Protein AF-A0AA42CKA4-F1 (afdb_monomer)

pLDDT: mean 95.96, std 2.48, range [86.81, 98.56]

Foldseek 3Di:
DEEDFLPPVCVLQQDQPDVVGGDDYDYDVVNLLVLLVVCCVPPVDPVSVVLNVLSVQLVVLVVVCPPPDPVVNVVCCVPPVVVSVVVSLVVLVVVLVVDDCPDSSVVSSSSD

Mean predicted aligned error: 3.11 Å

Solvent-accessible surface area (backbone atoms only — not comparable to full-atom values): 6320 Å² total; per-residue (Å²): 115,45,82,40,60,58,59,69,80,55,56,64,50,44,32,76,84,34,90,92,46,51,40,51,74,42,72,40,66,69,55,38,48,48,40,29,48,53,39,25,75,74,66,68,36,68,66,30,49,50,52,50,50,55,53,46,55,49,49,51,52,55,60,71,50,60,90,56,54,74,67,57,44,52,53,47,38,63,72,54,45,44,57,51,53,50,54,50,49,56,51,50,54,60,53,50,77,76,45,62,78,85,38,68,62,41,49,33,56,75,35,96

Structure (mmCIF, N/CA/C/O backbone):
data_AF-A0AA42CKA4-F1
#
_entry.id   AF-A0AA42CKA4-F1
#
loop_
_atom_site.group_PDB
_atom_site.id
_atom_site.type_symbol
_atom_site.label_atom_id
_atom_site.label_alt_id
_atom_site.label_comp_id
_atom_site.label_asym_id
_atom_site.label_entity_id
_atom_site.label_seq_id
_atom_site.pdbx_PDB_ins_code
_atom_site.Cartn_x
_atom_site.Cartn_y
_atom_site.Cartn_z
_atom_site.occupancy
_atom_site.B_iso_or_equiv
_atom_site.auth_seq_id
_atom_site.auth_comp_id
_atom_site.auth_asym_id
_atom_site.auth_atom_id
_atom_site.pdbx_PDB_model_num
ATOM 1 N N . MET A 1 1 ? -3.899 -5.381 17.677 1.00 86.88 1 MET A N 1
ATOM 2 C CA . MET A 1 1 ? -3.441 -4.996 16.326 1.00 86.88 1 MET A CA 1
ATOM 3 C C . MET A 1 1 ? -2.133 -4.236 16.462 1.00 86.88 1 MET A C 1
ATOM 5 O O . MET A 1 1 ? -2.022 -3.458 17.402 1.00 86.88 1 MET A O 1
ATOM 9 N N . LEU A 1 2 ? -1.163 -4.478 15.582 1.00 93.88 2 LEU A N 1
ATOM 10 C CA . LEU A 1 2 ? 0.135 -3.799 15.560 1.00 93.88 2 LEU A CA 1
ATOM 11 C C . LEU A 1 2 ? 0.390 -3.242 14.158 1.00 93.88 2 LEU A C 1
ATOM 13 O O . LEU A 1 2 ? 0.272 -3.980 13.182 1.00 93.88 2 LEU A O 1
ATOM 17 N N . GLN A 1 3 ? 0.738 -1.960 14.059 1.00 94.94 3 GLN A N 1
ATOM 18 C CA . GLN A 1 3 ? 1.163 -1.375 12.791 1.00 94.94 3 GLN A CA 1
ATOM 19 C C . GLN A 1 3 ? 2.632 -1.715 12.529 1.00 94.94 3 GLN A C 1
ATOM 21 O O . GLN A 1 3 ? 3.476 -1.503 13.398 1.00 94.94 3 GLN A O 1
ATOM 26 N N . VAL A 1 4 ? 2.924 -2.230 11.337 1.00 95.69 4 VAL A N 1
ATOM 27 C CA . VAL A 1 4 ? 4.257 -2.693 10.927 1.00 95.69 4 VAL A CA 1
ATOM 28 C C . VAL A 1 4 ? 4.603 -2.194 9.523 1.00 95.69 4 VAL A C 1
ATOM 30 O O . VAL A 1 4 ? 3.750 -1.666 8.803 1.00 95.69 4 VAL A O 1
ATOM 33 N N . ASP A 1 5 ? 5.868 -2.316 9.137 1.00 93.81 5 ASP A N 1
ATOM 34 C CA . ASP A 1 5 ? 6.278 -2.187 7.738 1.00 93.81 5 ASP A CA 1
ATOM 35 C C . ASP A 1 5 ? 6.204 -3.551 7.013 1.00 93.81 5 ASP A C 1
ATOM 37 O O . ASP A 1 5 ? 5.679 -4.517 7.566 1.00 93.81 5 ASP A O 1
ATOM 41 N N . GLY A 1 6 ? 6.699 -3.624 5.772 1.00 90.56 6 GLY A N 1
ATOM 42 C CA . GLY A 1 6 ? 6.707 -4.844 4.949 1.00 90.56 6 GLY A CA 1
ATOM 43 C C . GLY A 1 6 ? 7.790 -5.872 5.307 1.00 90.56 6 GLY A C 1
ATOM 44 O O . GLY A 1 6 ? 8.078 -6.770 4.515 1.00 90.56 6 GLY A O 1
ATOM 45 N N . TYR A 1 7 ? 8.464 -5.746 6.453 1.00 93.00 7 TYR A N 1
ATOM 46 C CA . TYR A 1 7 ? 9.483 -6.703 6.868 1.00 93.00 7 TYR A CA 1
ATOM 47 C C . TYR A 1 7 ? 8.855 -8.043 7.274 1.00 93.00 7 TYR A C 1
ATOM 49 O O . TYR A 1 7 ? 8.228 -8.162 8.325 1.00 93.00 7 TYR A O 1
ATOM 57 N N . SER A 1 8 ? 9.114 -9.082 6.474 1.00 90.31 8 SER A N 1
ATOM 58 C CA . SER A 1 8 ? 8.605 -10.453 6.692 1.00 90.31 8 SER A CA 1
ATOM 59 C C . SER A 1 8 ? 8.895 -11.051 8.078 1.00 90.31 8 SER A C 1
ATOM 61 O O . SER A 1 8 ? 8.208 -11.968 8.514 1.00 90.31 8 SER A O 1
ATOM 63 N N . GLY A 1 9 ? 9.869 -10.521 8.831 1.00 92.44 9 GLY A N 1
ATOM 64 C CA . GLY A 1 9 ? 10.110 -10.961 10.209 1.00 92.44 9 GLY A CA 1
ATOM 65 C C . GLY A 1 9 ? 8.925 -10.711 11.152 1.00 92.44 9 GLY A C 1
ATOM 66 O O . GLY A 1 9 ? 8.824 -11.367 12.187 1.00 92.44 9 GLY A O 1
ATOM 67 N N . TYR A 1 10 ? 8.010 -9.801 10.803 1.00 93.06 10 TYR A N 1
ATOM 68 C CA . TYR A 1 10 ? 6.785 -9.579 11.569 1.00 93.06 10 TYR A CA 1
ATOM 69 C C . TYR A 1 10 ? 5.738 -10.677 11.382 1.00 93.06 10 TYR A C 1
ATOM 71 O O . TYR A 1 10 ? 4.880 -10.812 12.251 1.00 93.06 10 TYR A O 1
ATOM 79 N N . ASP A 1 11 ? 5.818 -11.498 10.334 1.00 91.94 11 ASP A N 1
ATOM 80 C CA . ASP A 1 11 ? 4.821 -12.541 10.048 1.00 91.94 11 ASP A CA 1
ATOM 81 C C . ASP A 1 11 ? 4.750 -13.585 11.179 1.00 91.94 11 ASP A C 1
ATOM 83 O O . ASP A 1 11 ? 3.685 -14.119 11.495 1.00 91.94 11 ASP A O 1
ATOM 87 N N . GLU A 1 12 ? 5.865 -13.790 11.889 1.00 93.44 12 GLU A N 1
ATOM 88 C CA . GLU A 1 12 ? 5.944 -14.591 13.116 1.00 93.44 12 GLU A CA 1
ATOM 89 C C . GLU A 1 12 ? 4.974 -14.105 14.207 1.00 93.44 12 GLU A C 1
ATOM 91 O O . GLU A 1 12 ? 4.430 -14.895 14.981 1.00 93.44 12 GLU A O 1
ATOM 96 N N . LEU A 1 13 ? 4.700 -12.797 14.254 1.00 94.44 13 LEU A N 1
ATOM 97 C CA . LEU A 1 13 ? 3.794 -12.195 15.228 1.00 94.44 13 LEU A CA 1
ATOM 98 C C . LEU A 1 13 ? 2.321 -12.528 14.953 1.00 94.44 13 LEU A C 1
ATOM 100 O O . LEU A 1 13 ? 1.517 -12.461 15.887 1.00 94.44 13 LEU A O 1
ATOM 104 N N . ALA A 1 14 ? 1.983 -12.876 13.709 1.00 94.38 14 ALA A N 1
ATOM 105 C CA . ALA A 1 14 ? 0.633 -13.207 13.263 1.00 94.38 14 ALA A CA 1
ATOM 106 C C . ALA A 1 14 ? 0.315 -14.709 13.355 1.00 94.38 14 ALA A C 1
ATOM 108 O O . ALA A 1 14 ? -0.819 -15.114 13.088 1.00 94.38 14 ALA A O 1
ATOM 109 N N . ARG A 1 15 ? 1.285 -15.555 13.734 1.00 94.75 15 ARG A N 1
ATOM 110 C CA . ARG A 1 15 ? 1.078 -17.005 13.784 1.00 94.75 15 ARG A CA 1
ATOM 111 C C . ARG A 1 15 ? 0.040 -17.406 14.847 1.00 94.75 15 ARG A C 1
ATOM 113 O O . ARG A 1 15 ? 0.161 -16.982 15.999 1.00 94.75 15 ARG A O 1
ATOM 120 N N . PRO A 1 16 ? -0.919 -18.299 14.522 1.00 93.19 16 PRO A N 1
ATOM 121 C CA . PRO A 1 16 ? -1.925 -18.774 15.479 1.00 93.19 16 PRO A CA 1
ATOM 122 C C . PRO A 1 16 ? -1.347 -19.458 16.725 1.00 93.19 16 PRO A C 1
ATOM 124 O O . PRO A 1 16 ? -1.944 -19.394 17.794 1.00 93.19 16 PRO A O 1
ATOM 127 N N . ASN A 1 17 ? -0.185 -20.104 16.595 1.00 93.50 17 ASN A N 1
ATOM 128 C CA . ASN A 1 17 ? 0.484 -20.853 17.663 1.00 93.50 17 ASN A CA 1
ATOM 129 C C . ASN A 1 17 ? 1.482 -20.018 18.485 1.00 93.50 17 ASN A C 1
ATOM 131 O O . ASN A 1 17 ? 2.219 -20.574 19.300 1.00 93.50 17 ASN A O 1
ATOM 135 N N . ARG A 1 18 ? 1.533 -18.697 18.283 1.00 93.94 18 ARG A N 1
ATOM 136 C CA . ARG A 1 18 ? 2.389 -17.812 19.071 1.00 93.94 18 ARG A CA 1
ATOM 137 C C . ARG A 1 18 ? 1.961 -17.821 20.553 1.00 93.94 18 ARG A C 1
ATOM 139 O O . ARG A 1 18 ? 0.772 -17.661 20.837 1.00 93.94 18 ARG A O 1
ATOM 146 N N . PRO A 1 19 ? 2.901 -17.896 21.517 1.00 91.50 19 PRO A N 1
ATOM 147 C CA . PRO A 1 19 ? 2.596 -17.642 22.924 1.00 91.50 19 PRO A CA 1
ATOM 148 C C . PRO A 1 19 ? 1.963 -16.253 23.118 1.00 91.50 19 PRO A C 1
ATOM 150 O O . PRO A 1 19 ? 2.553 -15.238 22.742 1.00 91.50 19 PRO A O 1
ATOM 153 N N . GLY A 1 20 ? 0.754 -16.207 23.684 1.00 90.38 20 GLY A N 1
ATOM 154 C CA . GLY A 1 20 ? -0.041 -14.976 23.816 1.00 90.38 20 GLY A CA 1
ATOM 155 C C . GLY A 1 20 ? -1.005 -14.695 22.654 1.00 90.38 20 GLY A C 1
ATOM 156 O O . GLY A 1 20 ? -1.693 -13.678 22.679 1.00 90.38 20 GLY A O 1
ATOM 157 N N . GLY A 1 21 ? -1.097 -15.601 21.674 1.00 93.69 21 GLY A N 1
ATOM 158 C CA . GLY A 1 21 ? -2.036 -15.527 20.555 1.00 93.69 21 GLY A CA 1
ATOM 159 C C . GLY A 1 21 ? -1.532 -14.712 19.360 1.00 93.69 21 GLY A C 1
ATOM 160 O O . GLY A 1 21 ? -0.532 -13.994 19.430 1.00 93.69 21 GLY A O 1
ATOM 161 N N . ALA A 1 22 ? -2.241 -14.842 18.236 1.00 95.81 22 ALA A N 1
ATOM 162 C CA . ALA A 1 22 ? -1.929 -14.131 17.000 1.00 95.81 22 ALA A CA 1
ATOM 163 C C . ALA A 1 22 ? -2.206 -12.626 17.118 1.00 95.81 22 ALA A C 1
ATOM 165 O O . ALA A 1 22 ? -3.268 -12.204 17.581 1.00 95.81 22 ALA A O 1
ATOM 166 N N . ILE A 1 23 ? -1.278 -11.805 16.624 1.00 95.88 23 ILE A N 1
ATOM 167 C CA . ILE A 1 23 ? -1.468 -10.359 16.499 1.00 95.88 23 ILE A CA 1
ATOM 168 C C . ILE A 1 23 ? -1.930 -10.026 15.080 1.00 95.88 23 ILE A C 1
ATOM 170 O O . ILE A 1 23 ? -1.254 -10.343 14.108 1.00 95.88 23 ILE A O 1
ATOM 174 N N . THR A 1 24 ? -3.045 -9.302 14.955 1.00 95.56 24 THR A N 1
ATOM 175 C CA . THR A 1 24 ? -3.433 -8.681 13.680 1.00 95.56 24 THR A CA 1
ATOM 176 C C . THR A 1 24 ? -2.416 -7.613 13.284 1.00 95.56 24 THR A C 1
ATOM 178 O O . THR A 1 24 ? -2.255 -6.623 14.007 1.00 95.56 24 THR A O 1
ATOM 181 N N . LEU A 1 25 ? -1.762 -7.793 12.141 1.00 95.31 25 LEU A N 1
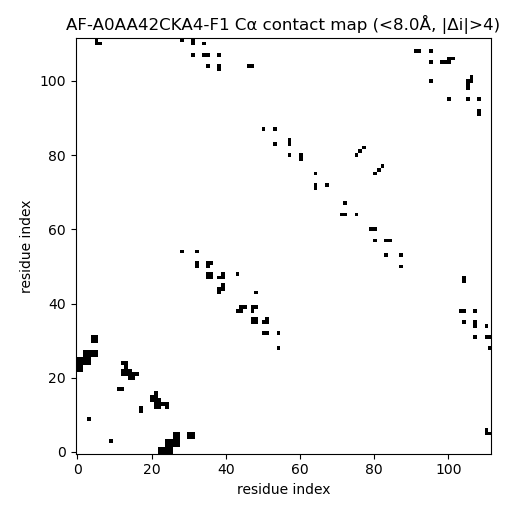ATOM 182 C CA . LEU A 1 25 ? -0.820 -6.828 11.581 1.00 95.31 25 LEU A CA 1
ATOM 183 C C . LEU A 1 25 ? -1.545 -5.834 10.670 1.00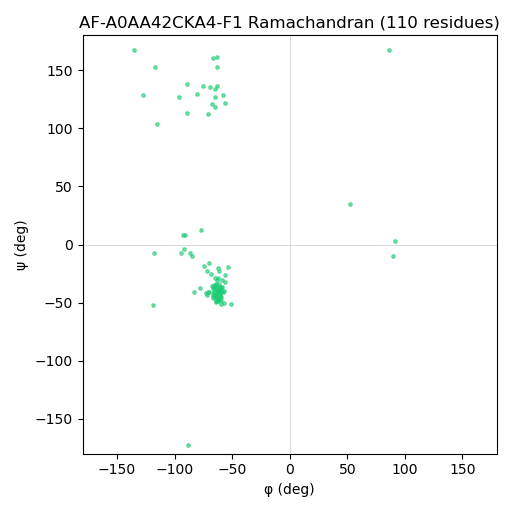 95.31 25 LEU A C 1
ATOM 185 O O . LEU A 1 25 ? -2.417 -6.212 9.890 1.00 95.31 25 LEU A O 1
ATOM 189 N N . ALA A 1 26 ? -1.178 -4.561 10.779 1.00 93.75 26 ALA A N 1
ATOM 190 C CA . ALA A 1 26 ? -1.604 -3.499 9.879 1.00 93.75 26 ALA A CA 1
ATOM 191 C C . ALA A 1 26 ? -0.371 -2.960 9.140 1.00 93.75 26 ALA A C 1
ATOM 193 O O . ALA A 1 26 ? 0.439 -2.233 9.718 1.00 93.75 26 ALA A O 1
ATOM 194 N N . TYR A 1 27 ? -0.208 -3.342 7.874 1.00 93.75 27 TYR A N 1
ATOM 195 C CA . TYR A 1 27 ? 0.951 -2.953 7.069 1.00 93.75 27 TYR A CA 1
ATOM 196 C C . TYR A 1 27 ? 0.854 -1.489 6.617 1.00 93.75 27 TYR A C 1
ATOM 198 O O . TYR A 1 27 ? -0.203 -0.997 6.215 1.00 93.75 27 TYR A O 1
ATOM 206 N N . CYS A 1 28 ? 1.966 -0.764 6.718 1.00 94.88 28 CYS A N 1
ATOM 207 C CA . CYS A 1 28 ? 2.005 0.678 6.509 1.00 94.88 28 CYS A CA 1
ATOM 208 C C . CYS A 1 28 ? 2.266 1.062 5.042 1.00 94.88 28 CYS A C 1
ATOM 210 O O . CYS A 1 28 ? 3.387 0.942 4.544 1.00 94.88 28 CYS A O 1
ATOM 212 N N . LEU A 1 29 ? 1.266 1.672 4.395 1.00 95.44 29 LEU A N 1
ATOM 213 C CA . LEU A 1 29 ? 1.341 2.118 2.995 1.00 95.44 29 LEU A CA 1
ATOM 214 C C . LEU A 1 29 ? 2.439 3.171 2.733 1.00 95.44 29 LEU A C 1
ATOM 216 O O . LEU A 1 29 ? 2.914 3.313 1.608 1.00 95.44 29 LEU A O 1
ATOM 220 N N . ALA A 1 30 ? 2.881 3.913 3.756 1.00 96.56 30 ALA A N 1
ATOM 221 C CA . ALA A 1 30 ? 3.992 4.859 3.612 1.00 96.56 30 ALA A CA 1
ATOM 222 C C . ALA A 1 30 ? 5.327 4.153 3.312 1.00 96.56 30 ALA A C 1
ATOM 224 O O . ALA A 1 30 ? 6.118 4.658 2.511 1.00 96.56 30 ALA A O 1
ATOM 225 N N . HIS A 1 31 ? 5.559 2.976 3.903 1.00 96.31 31 HIS A N 1
ATOM 226 C CA . HIS A 1 31 ? 6.753 2.177 3.629 1.00 96.31 31 HIS A CA 1
ATOM 227 C C . HIS A 1 31 ? 6.690 1.557 2.231 1.00 96.31 31 HIS A C 1
ATOM 229 O O . HIS A 1 31 ? 7.644 1.699 1.470 1.00 96.31 31 HIS A O 1
ATOM 235 N N . THR A 1 32 ? 5.537 1.015 1.837 1.00 95.44 32 THR A N 1
ATOM 236 C CA . THR A 1 32 ? 5.256 0.591 0.457 1.00 95.44 32 THR A CA 1
ATOM 237 C C . THR A 1 32 ? 5.569 1.697 -0.557 1.00 95.44 32 THR A C 1
ATOM 239 O O . THR A 1 32 ? 6.332 1.500 -1.503 1.00 95.44 32 THR A O 1
ATOM 242 N N . ARG A 1 33 ? 5.041 2.910 -0.338 1.00 97.81 33 ARG A N 1
ATOM 243 C CA . ARG A 1 33 ? 5.280 4.072 -1.209 1.00 97.81 33 ARG A CA 1
ATOM 244 C C . ARG A 1 33 ? 6.769 4.396 -1.342 1.00 97.81 33 ARG A C 1
ATOM 246 O O . ARG A 1 33 ? 7.212 4.760 -2.431 1.00 97.81 33 ARG A O 1
ATOM 253 N N . ARG A 1 34 ? 7.535 4.298 -0.249 1.00 97.75 34 ARG A N 1
ATOM 254 C CA . ARG A 1 34 ? 8.979 4.572 -0.250 1.00 97.75 34 ARG A CA 1
ATOM 255 C C . ARG A 1 34 ? 9.732 3.616 -1.173 1.00 97.75 34 ARG A C 1
ATOM 257 O O . ARG A 1 34 ? 10.600 4.075 -1.911 1.00 97.75 34 ARG A O 1
ATOM 264 N N . GLU A 1 35 ? 9.378 2.334 -1.189 1.00 97.12 35 GLU A N 1
ATOM 265 C CA . GLU A 1 35 ? 10.028 1.355 -2.067 1.00 97.12 35 GLU A CA 1
ATOM 266 C C . GLU A 1 35 ? 9.795 1.675 -3.548 1.00 97.12 35 GLU A C 1
ATOM 268 O O . GLU A 1 35 ? 10.755 1.759 -4.318 1.00 97.12 35 GLU A O 1
ATOM 273 N N . PHE A 1 36 ? 8.558 1.986 -3.949 1.00 98.00 36 PHE A N 1
ATOM 274 C CA . PHE A 1 36 ? 8.280 2.425 -5.323 1.00 98.00 36 PHE A CA 1
ATOM 275 C C . PHE A 1 36 ? 8.955 3.758 -5.664 1.00 98.00 36 PHE A C 1
ATOM 277 O O . PHE A 1 36 ? 9.482 3.923 -6.763 1.00 98.00 36 PHE A O 1
ATOM 284 N N . PHE A 1 37 ? 9.017 4.699 -4.720 1.00 98.00 37 PHE A N 1
ATOM 285 C CA . PHE A 1 37 ? 9.739 5.957 -4.912 1.00 98.00 37 PHE A CA 1
ATOM 286 C C . PHE A 1 37 ? 11.237 5.735 -5.153 1.00 98.00 37 PHE A C 1
ATOM 288 O O . PHE A 1 37 ? 11.818 6.351 -6.048 1.00 98.00 37 PHE A O 1
ATOM 295 N 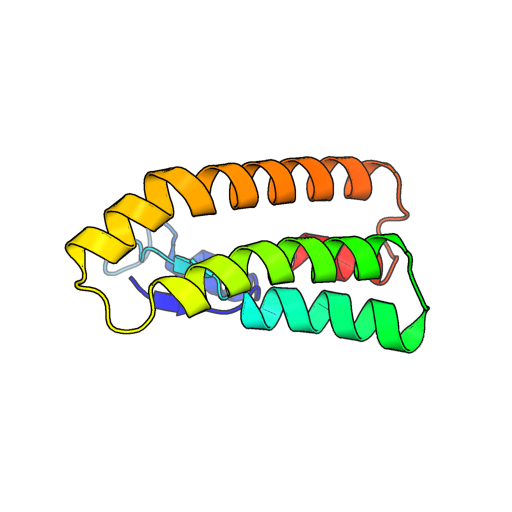N . ASN A 1 38 ? 11.867 4.826 -4.408 1.00 97.50 38 ASN A N 1
ATOM 296 C CA . ASN A 1 38 ? 13.269 4.459 -4.602 1.00 97.50 38 ASN A CA 1
ATOM 297 C C . ASN A 1 38 ? 13.514 3.848 -5.989 1.00 97.50 38 ASN A C 1
ATOM 299 O O . ASN A 1 38 ? 14.508 4.173 -6.639 1.00 97.50 38 ASN A O 1
ATOM 303 N N . VAL A 1 39 ? 12.607 2.991 -6.468 1.00 97.25 39 VAL A N 1
ATOM 304 C CA . VAL A 1 39 ? 12.684 2.439 -7.830 1.00 97.25 39 VAL A CA 1
ATOM 305 C C . VAL A 1 39 ? 12.535 3.555 -8.867 1.00 97.25 39 VAL A C 1
ATOM 307 O O . VAL A 1 39 ? 13.378 3.682 -9.755 1.00 97.25 39 VAL A O 1
ATOM 310 N N . GLN A 1 40 ? 11.525 4.416 -8.720 1.00 97.25 40 GLN A N 1
ATOM 311 C CA . GLN A 1 40 ? 11.245 5.487 -9.676 1.00 97.25 40 GLN A CA 1
ATOM 312 C C . GLN A 1 40 ? 12.372 6.523 -9.751 1.00 97.25 40 GLN A C 1
ATOM 314 O O . GLN A 1 40 ? 12.739 6.981 -10.832 1.00 97.25 40 GLN A O 1
ATOM 319 N N . THR A 1 41 ? 12.955 6.902 -8.616 1.00 96.56 41 THR A N 1
ATOM 320 C CA . THR A 1 41 ? 14.057 7.875 -8.586 1.00 96.56 41 THR A CA 1
ATOM 321 C C . THR A 1 41 ? 15.331 7.339 -9.227 1.00 96.56 41 THR A C 1
ATOM 323 O O . THR A 1 41 ? 16.020 8.104 -9.900 1.00 96.56 41 THR A O 1
ATOM 326 N N . ARG A 1 42 ? 15.618 6.042 -9.067 1.00 95.56 42 ARG A N 1
ATOM 327 C CA . ARG A 1 42 ? 16.832 5.403 -9.595 1.00 95.56 42 ARG A CA 1
ATOM 328 C C . ARG A 1 42 ? 16.717 4.989 -11.059 1.00 95.56 42 ARG A C 1
ATOM 330 O O . ARG A 1 42 ? 17.681 5.145 -11.796 1.00 95.56 42 ARG A O 1
ATOM 337 N N . ALA A 1 43 ? 15.571 4.442 -11.461 1.00 92.75 43 ALA A N 1
ATOM 338 C CA . ALA A 1 43 ? 15.407 3.774 -12.753 1.00 92.75 43 ALA A CA 1
ATOM 339 C C . ALA A 1 43 ? 14.380 4.437 -13.685 1.00 92.75 43 ALA A C 1
ATOM 341 O O . ALA A 1 43 ? 14.278 4.024 -14.835 1.00 92.75 43 ALA A O 1
ATOM 342 N N . LYS A 1 44 ? 13.625 5.447 -13.218 1.00 95.00 44 LYS A N 1
ATOM 343 C CA . LYS A 1 44 ? 12.516 6.071 -13.973 1.00 95.00 44 LYS A CA 1
ATOM 344 C C . LYS A 1 44 ? 11.498 5.041 -14.489 1.00 95.00 44 LYS A C 1
ATOM 346 O O . LYS A 1 44 ? 10.946 5.181 -15.577 1.00 95.00 44 LYS A O 1
ATOM 351 N N . ASP A 1 45 ? 11.280 4.000 -13.692 1.00 95.81 45 ASP A N 1
ATOM 352 C CA . ASP A 1 45 ? 10.416 2.872 -14.010 1.00 95.81 45 ASP A CA 1
ATOM 353 C C . ASP A 1 45 ? 8.934 3.287 -14.078 1.00 95.81 45 ASP A C 1
ATOM 355 O O . ASP A 1 45 ? 8.338 3.759 -13.107 1.00 95.81 45 ASP A O 1
ATOM 359 N N . VAL A 1 46 ? 8.314 3.076 -15.239 1.00 96.19 46 VAL A N 1
ATOM 360 C CA . VAL A 1 46 ? 6.918 3.466 -15.494 1.00 96.19 46 VAL A CA 1
ATOM 361 C C . VAL A 1 46 ? 5.913 2.735 -14.599 1.00 96.19 46 VAL A C 1
ATOM 363 O O . VAL A 1 4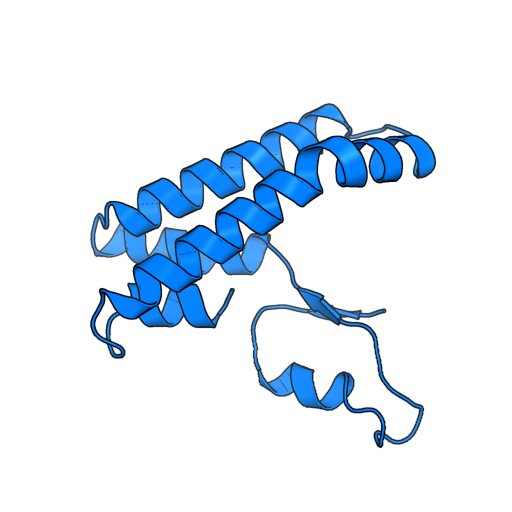6 ? 4.888 3.310 -14.237 1.00 96.19 46 VAL A O 1
ATOM 366 N N . VAL A 1 47 ? 6.210 1.500 -14.183 1.00 96.00 47 VAL A N 1
ATOM 367 C CA . VAL A 1 47 ? 5.365 0.735 -13.258 1.00 96.00 47 VAL A CA 1
ATOM 368 C C . VAL A 1 47 ? 5.495 1.316 -11.855 1.00 96.00 47 VAL A C 1
ATOM 370 O O . VAL A 1 47 ? 4.492 1.511 -11.174 1.00 96.00 47 VAL A O 1
ATOM 373 N N . ALA A 1 48 ? 6.704 1.680 -11.427 1.00 97.56 48 ALA A N 1
ATOM 374 C CA . ALA A 1 48 ? 6.885 2.369 -10.152 1.00 97.56 48 ALA A CA 1
ATOM 375 C C . ALA A 1 48 ? 6.163 3.730 -10.123 1.00 97.56 48 ALA A C 1
ATOM 377 O O . ALA A 1 48 ? 5.544 4.077 -9.115 1.00 97.56 48 ALA A O 1
ATOM 378 N N . ALA A 1 49 ? 6.185 4.484 -11.227 1.00 98.06 49 ALA A N 1
ATOM 379 C CA . ALA A 1 49 ? 5.432 5.732 -11.357 1.00 98.06 49 ALA A CA 1
ATOM 380 C C . ALA A 1 49 ? 3.912 5.514 -11.229 1.00 98.06 49 ALA A C 1
ATOM 382 O O . ALA A 1 49 ? 3.244 6.243 -10.494 1.00 98.06 49 ALA A O 1
ATOM 383 N N . GLU A 1 50 ? 3.375 4.485 -11.887 1.00 98.19 50 GLU A N 1
ATOM 384 C CA . GLU A 1 50 ? 1.955 4.129 -11.802 1.00 98.19 50 GLU A CA 1
ATOM 385 C C . GLU A 1 50 ? 1.557 3.662 -10.392 1.00 98.19 50 GLU A C 1
ATOM 387 O O . GLU A 1 50 ? 0.504 4.053 -9.885 1.00 98.19 50 GLU A O 1
ATOM 392 N N . ALA A 1 51 ? 2.417 2.901 -9.706 1.00 98.06 51 ALA A N 1
ATOM 393 C CA . ALA A 1 51 ? 2.190 2.512 -8.315 1.00 98.06 51 ALA A CA 1
ATOM 394 C C . ALA A 1 51 ? 2.090 3.740 -7.394 1.00 98.06 51 ALA A C 1
ATOM 396 O O . ALA A 1 51 ? 1.170 3.842 -6.581 1.00 98.06 51 ALA A O 1
ATOM 397 N N . LEU A 1 52 ? 2.989 4.718 -7.558 1.00 98.50 52 LEU A N 1
ATOM 398 C CA . LEU A 1 52 ? 2.941 5.981 -6.815 1.00 98.50 52 LEU A CA 1
ATOM 399 C C . LEU A 1 52 ? 1.665 6.779 -7.108 1.00 98.50 52 LEU A C 1
ATOM 401 O O . LEU A 1 52 ? 1.110 7.380 -6.187 1.00 98.50 52 LEU A O 1
ATOM 405 N N . ARG A 1 53 ? 1.191 6.773 -8.360 1.00 98.56 53 ARG A N 1
ATOM 406 C CA . ARG A 1 53 ? -0.060 7.430 -8.760 1.00 98.56 53 ARG A CA 1
ATOM 407 C C . ARG A 1 53 ? -1.266 6.810 -8.047 1.00 98.56 53 ARG A C 1
ATOM 409 O O . ARG A 1 53 ? -2.034 7.545 -7.436 1.00 98.56 53 ARG A O 1
ATOM 416 N N . ARG A 1 54 ? -1.381 5.477 -8.045 1.00 98.44 54 ARG A N 1
ATOM 417 C CA . ARG A 1 54 ? -2.455 4.730 -7.353 1.00 98.44 54 ARG A CA 1
ATOM 418 C C . ARG A 1 54 ? -2.436 4.939 -5.839 1.00 98.44 54 ARG A C 1
ATOM 420 O O . ARG A 1 54 ? -3.474 5.177 -5.231 1.00 98.44 54 ARG A O 1
ATOM 427 N N . ILE A 1 55 ? -1.251 4.938 -5.222 1.00 98.31 55 ILE A N 1
ATOM 428 C CA . ILE A 1 55 ? -1.103 5.297 -3.800 1.00 98.31 55 ILE A CA 1
ATOM 429 C C . ILE A 1 55 ? -1.548 6.748 -3.554 1.00 98.31 55 ILE A C 1
ATOM 431 O O . ILE A 1 55 ? -2.159 7.046 -2.528 1.00 98.31 55 ILE A O 1
ATOM 435 N N . GLY A 1 56 ? -1.279 7.650 -4.500 1.00 98.38 56 GLY A N 1
ATOM 436 C CA . GLY A 1 56 ? -1.758 9.030 -4.465 1.00 98.38 56 GLY A CA 1
ATOM 437 C C . GLY A 1 56 ? -3.285 9.146 -4.433 1.00 98.38 56 GLY A C 1
ATOM 438 O O . GLY A 1 56 ? -3.801 9.965 -3.678 1.00 98.38 56 GLY A O 1
ATOM 439 N N . GLU A 1 57 ? -4.009 8.305 -5.178 1.00 98.38 57 GLU A N 1
ATOM 440 C CA . GLU A 1 57 ? -5.483 8.255 -5.149 1.00 98.38 57 GLU A CA 1
ATOM 441 C C . GLU A 1 57 ? -6.002 7.874 -3.756 1.00 98.38 57 GLU A C 1
ATOM 443 O O . GLU A 1 57 ? -6.914 8.512 -3.231 1.00 98.38 57 GLU A O 1
ATOM 448 N N . ILE A 1 58 ? -5.361 6.897 -3.108 1.00 98.06 58 ILE A N 1
ATOM 449 C CA . ILE A 1 58 ? -5.684 6.504 -1.730 1.00 98.06 58 ILE A CA 1
ATOM 450 C C . ILE A 1 58 ? -5.415 7.663 -0.761 1.00 98.06 58 ILE A C 1
ATOM 452 O O . ILE A 1 58 ? -6.263 8.003 0.061 1.00 98.06 58 ILE A O 1
ATOM 456 N N . TYR A 1 59 ? -4.265 8.332 -0.876 1.00 98.12 59 TYR A N 1
ATOM 457 C CA . TYR A 1 59 ? -3.943 9.487 -0.030 1.00 98.12 59 TYR A CA 1
ATOM 458 C C . TYR A 1 59 ? -4.875 10.682 -0.251 1.00 98.12 59 TYR A C 1
ATOM 460 O O . TYR A 1 59 ? -5.101 11.443 0.690 1.00 98.12 59 TYR A O 1
ATOM 468 N N . ALA A 1 60 ? -5.441 10.848 -1.448 1.00 98.50 60 ALA A N 1
ATOM 469 C CA . ALA A 1 60 ? -6.455 11.866 -1.699 1.00 98.50 60 ALA A CA 1
ATOM 470 C C . ALA A 1 60 ? -7.738 11.596 -0.892 1.00 98.50 60 ALA A C 1
ATOM 472 O O . ALA A 1 60 ? -8.322 12.534 -0.343 1.00 98.50 60 ALA A O 1
ATOM 473 N N . ILE A 1 61 ? -8.138 10.326 -0.744 1.00 98.38 61 ILE A N 1
ATOM 474 C CA . ILE A 1 61 ? -9.247 9.932 0.139 1.00 98.38 61 ILE A CA 1
ATOM 475 C C . ILE A 1 61 ? -8.893 10.240 1.598 1.00 98.38 61 ILE A C 1
ATOM 477 O O . ILE A 1 61 ? -9.662 10.928 2.268 1.00 98.38 61 ILE A O 1
ATOM 481 N N . GLU A 1 62 ? -7.711 9.823 2.069 1.00 97.75 62 GLU A N 1
ATOM 482 C CA . GLU A 1 62 ? -7.263 10.085 3.449 1.00 97.75 62 GLU A CA 1
ATOM 483 C C . GLU A 1 62 ? -7.198 11.583 3.778 1.00 97.75 62 GLU A C 1
ATOM 485 O O . GLU A 1 62 ? -7.508 12.000 4.895 1.00 97.75 62 GLU A O 1
ATOM 490 N N . ALA A 1 63 ? -6.797 12.414 2.813 1.00 98.25 63 ALA A N 1
ATOM 491 C CA . ALA A 1 63 ? -6.788 13.862 2.970 1.00 98.25 63 ALA A CA 1
ATOM 492 C C . ALA A 1 63 ? -8.209 14.430 3.093 1.00 98.25 63 ALA A C 1
ATOM 494 O O . ALA A 1 63 ? -8.440 15.291 3.942 1.00 98.25 63 ALA A O 1
ATOM 495 N N . ARG A 1 64 ? -9.158 13.930 2.291 1.00 98.12 64 ARG A N 1
ATOM 496 C CA . ARG A 1 64 ? -10.559 14.377 2.294 1.00 98.12 64 ARG A CA 1
ATOM 497 C C . ARG A 1 64 ? -11.294 14.036 3.591 1.00 98.12 64 ARG A C 1
ATOM 499 O O . ARG A 1 64 ? -12.091 14.845 4.046 1.00 98.12 64 ARG A O 1
ATOM 506 N N . ILE A 1 65 ? -11.030 12.874 4.190 1.00 98.00 65 ILE A N 1
ATOM 507 C CA . ILE A 1 65 ? -11.697 12.421 5.430 1.00 98.00 65 ILE A CA 1
ATOM 508 C C . ILE A 1 65 ? -10.939 12.795 6.712 1.00 98.00 65 ILE A C 1
ATOM 510 O O . ILE A 1 65 ? -11.259 12.331 7.812 1.00 98.00 65 ILE A O 1
ATOM 514 N N . ARG A 1 66 ? -9.883 13.606 6.597 1.00 97.44 66 ARG A N 1
ATOM 515 C CA . ARG A 1 66 ? -9.112 14.066 7.751 1.00 97.44 66 ARG A CA 1
ATOM 516 C C . ARG A 1 66 ? -9.988 14.947 8.641 1.00 97.44 66 ARG A C 1
ATOM 518 O O . ARG A 1 66 ? -10.540 15.940 8.190 1.00 97.44 66 ARG A O 1
ATOM 525 N N . GLY A 1 67 ? -10.060 14.605 9.926 1.00 97.62 67 GLY A N 1
ATOM 526 C CA . GLY A 1 67 ? -10.893 15.315 10.904 1.00 97.62 67 GLY A CA 1
ATOM 527 C C . GLY A 1 67 ? -12.322 14.776 11.024 1.00 97.62 67 GLY A C 1
ATOM 528 O O . GLY A 1 67 ? -13.001 15.122 11.985 1.00 97.62 67 GLY A O 1
ATOM 529 N N . SER A 1 68 ? -12.753 13.880 10.129 1.00 97.81 68 SER A N 1
ATOM 530 C CA . SER A 1 68 ? -14.024 13.160 10.255 1.00 97.81 68 SER A CA 1
ATOM 531 C C . SER A 1 68 ? -14.018 12.200 11.445 1.00 97.81 68 SER A C 1
ATOM 533 O O . SER A 1 68 ? -12.963 11.773 11.934 1.00 97.81 68 SER A O 1
ATOM 535 N N . THR A 1 69 ? -15.206 11.805 11.892 1.00 98.38 69 THR A N 1
ATOM 536 C CA . THR A 1 69 ? -15.392 10.823 12.965 1.00 98.38 69 THR A CA 1
ATOM 537 C C . THR A 1 69 ? -14.840 9.447 12.581 1.00 98.38 69 THR A C 1
ATOM 539 O O . THR A 1 69 ? -14.641 9.124 11.410 1.00 98.38 69 THR A O 1
ATOM 542 N N . ALA A 1 70 ? -14.596 8.587 13.574 1.00 97.56 70 ALA A N 1
ATOM 543 C CA . ALA A 1 70 ? -14.137 7.222 13.306 1.00 97.56 70 ALA A CA 1
ATOM 544 C C . ALA A 1 70 ? -15.130 6.424 12.440 1.00 97.56 70 ALA A C 1
ATOM 546 O O . ALA A 1 70 ? -14.706 5.660 11.576 1.00 97.56 70 ALA A O 1
ATOM 547 N N . GLN A 1 71 ? -16.433 6.632 12.643 1.00 98.12 71 GLN A N 1
ATOM 548 C CA . GLN A 1 71 ? -17.497 5.957 11.898 1.00 98.12 71 GLN A CA 1
ATOM 549 C C . GLN A 1 71 ? -17.509 6.382 10.425 1.00 98.12 71 GLN A C 1
ATOM 551 O O . GLN A 1 71 ? -17.538 5.525 9.545 1.00 98.12 71 GLN A O 1
ATOM 556 N N . GLU A 1 72 ? -17.402 7.685 10.152 1.00 98.00 72 GLU A N 1
ATOM 557 C CA . GLU A 1 72 ? -17.319 8.212 8.784 1.00 98.00 72 GLU A CA 1
ATOM 558 C C . GLU A 1 72 ? -16.070 7.712 8.059 1.00 98.00 72 GLU A C 1
ATOM 560 O O . GLU A 1 72 ? -16.161 7.279 6.911 1.00 98.00 72 GLU A O 1
ATOM 565 N N . ARG A 1 73 ? -14.911 7.699 8.735 1.00 98.19 73 ARG A N 1
ATOM 566 C CA . ARG A 1 73 ? -13.676 7.168 8.140 1.00 98.19 73 ARG A CA 1
ATOM 567 C C . ARG A 1 73 ? -13.831 5.704 7.745 1.00 98.19 73 ARG A C 1
ATOM 569 O O . ARG A 1 73 ? -13.483 5.348 6.628 1.00 98.19 73 ARG A O 1
ATOM 576 N N . VAL A 1 74 ? -14.406 4.873 8.618 1.00 97.94 74 VAL A N 1
ATOM 577 C CA . VAL A 1 74 ? -14.660 3.457 8.307 1.00 97.94 74 VAL A CA 1
ATOM 578 C C . VAL A 1 74 ? -15.616 3.312 7.125 1.00 97.94 74 VAL A C 1
ATOM 580 O O . VAL A 1 74 ? -15.344 2.512 6.232 1.00 97.94 74 VAL A O 1
ATOM 583 N N . ALA A 1 75 ? -16.705 4.084 7.086 1.00 98.38 75 ALA A N 1
ATOM 584 C CA . ALA A 1 75 ? -17.664 4.032 5.986 1.00 98.38 75 ALA A CA 1
ATOM 585 C C . ALA A 1 75 ? -17.003 4.376 4.641 1.00 98.38 75 ALA A C 1
ATOM 587 O O . ALA A 1 75 ? -17.129 3.613 3.681 1.00 98.38 75 ALA A O 1
ATOM 588 N N . VAL A 1 76 ? -16.225 5.463 4.591 1.00 98.50 76 VAL A N 1
ATOM 589 C CA . VAL A 1 76 ? -15.485 5.868 3.386 1.00 98.50 76 VAL A CA 1
ATOM 590 C C . VAL A 1 76 ? -14.408 4.848 3.021 1.00 98.50 76 VAL A C 1
ATOM 592 O O . VAL A 1 76 ? -14.283 4.477 1.857 1.00 98.50 76 VAL A O 1
ATOM 595 N N . HIS A 1 77 ? -13.661 4.320 3.993 1.00 98.06 77 HIS A N 1
ATOM 596 C CA . HIS A 1 77 ? -12.656 3.289 3.731 1.00 98.06 77 HIS A CA 1
ATOM 597 C C . HIS A 1 77 ? -13.263 2.029 3.115 1.00 98.06 77 HIS A C 1
ATOM 599 O O . HIS A 1 77 ? -12.672 1.464 2.197 1.00 98.06 77 HIS A O 1
ATOM 605 N N . GLN A 1 78 ? -14.435 1.590 3.582 1.00 98.31 78 GLN A N 1
ATOM 606 C CA . GLN A 1 78 ? -15.113 0.421 3.014 1.00 98.31 78 GLN A CA 1
ATOM 607 C C . GLN A 1 78 ? -15.673 0.690 1.615 1.00 98.31 78 GLN A C 1
ATOM 609 O O . GLN A 1 78 ? -15.572 -0.186 0.757 1.00 98.31 78 GLN A O 1
ATOM 614 N N . ALA A 1 79 ? -16.251 1.871 1.386 1.00 98.38 79 ALA A N 1
ATOM 615 C CA . ALA A 1 79 ? -16.886 2.213 0.116 1.00 98.38 79 ALA A CA 1
ATOM 616 C C . ALA A 1 79 ? -15.876 2.586 -0.983 1.00 98.38 79 ALA A C 1
ATOM 618 O O . ALA A 1 79 ? -16.077 2.235 -2.142 1.00 98.38 79 ALA A O 1
ATOM 619 N N . GLU A 1 80 ? -14.791 3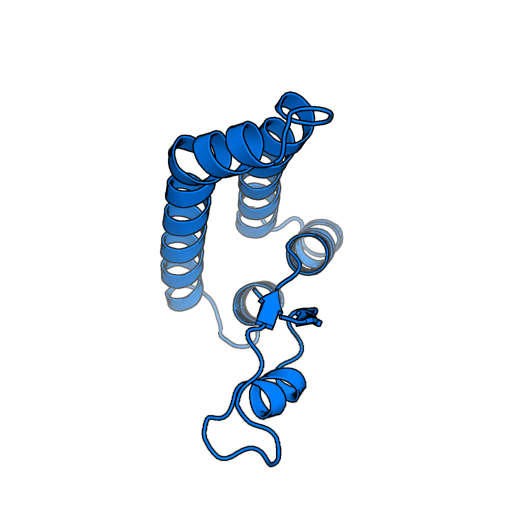.278 -0.626 1.00 98.44 80 GLU A N 1
ATOM 620 C CA . GLU A 1 80 ? -13.897 3.937 -1.584 1.00 98.44 80 GLU A CA 1
ATOM 621 C C . GLU A 1 80 ? -12.460 3.394 -1.534 1.00 98.44 80 GLU A C 1
ATOM 623 O O . GLU A 1 80 ? -11.917 2.983 -2.559 1.00 98.44 80 GLU A O 1
ATOM 628 N N . THR A 1 81 ? -11.826 3.331 -0.355 1.00 98.12 81 THR A N 1
ATOM 629 C CA . THR A 1 81 ? -10.412 2.907 -0.253 1.00 98.12 81 THR A CA 1
ATOM 630 C C . THR A 1 81 ? -10.234 1.411 -0.519 1.00 98.12 81 THR A C 1
ATOM 632 O O . THR A 1 81 ? -9.292 1.003 -1.198 1.00 98.12 81 THR A O 1
ATOM 635 N N . LYS A 1 82 ? -11.140 0.569 -0.010 1.00 98.12 82 LYS A N 1
ATOM 636 C CA . LYS A 1 82 ? -11.089 -0.892 -0.151 1.00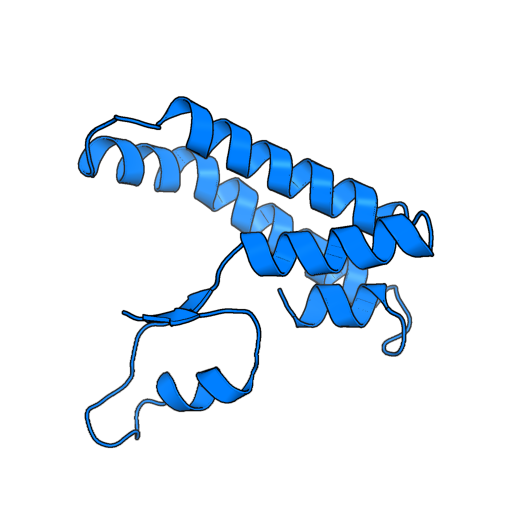 98.12 82 LYS A CA 1
ATOM 637 C C . LYS A 1 82 ? -11.052 -1.371 -1.611 1.00 98.12 82 LYS A C 1
ATOM 639 O O . LYS A 1 82 ? -10.161 -2.167 -1.915 1.00 98.12 82 LYS A O 1
ATOM 644 N N . PRO A 1 83 ? -11.944 -0.929 -2.524 1.00 98.38 83 PRO A N 1
ATOM 645 C CA . PRO A 1 83 ? -11.859 -1.346 -3.923 1.00 98.38 83 PRO A CA 1
ATOM 646 C C . PRO A 1 83 ? -10.574 -0.862 -4.611 1.00 98.38 83 PRO A C 1
ATOM 648 O O . PRO A 1 83 ? -10.002 -1.616 -5.397 1.00 98.38 83 PRO A O 1
ATOM 651 N N . LEU A 1 84 ? -10.063 0.333 -4.282 1.00 98.31 84 LEU A N 1
ATOM 652 C CA . LEU A 1 84 ? -8.789 0.823 -4.828 1.00 98.31 84 LEU A CA 1
ATOM 653 C C . LEU A 1 84 ? -7.597 -0.014 -4.356 1.00 98.31 84 LEU A C 1
ATOM 655 O O . LEU A 1 84 ? -6.752 -0.381 -5.170 1.00 98.31 84 LEU A O 1
ATOM 659 N N . MET A 1 85 ? -7.549 -0.371 -3.070 1.00 97.69 85 MET A N 1
ATOM 660 C CA . MET A 1 85 ? -6.516 -1.257 -2.524 1.00 97.69 85 MET A CA 1
ATOM 661 C C . MET A 1 85 ? -6.554 -2.644 -3.172 1.00 97.69 85 MET A C 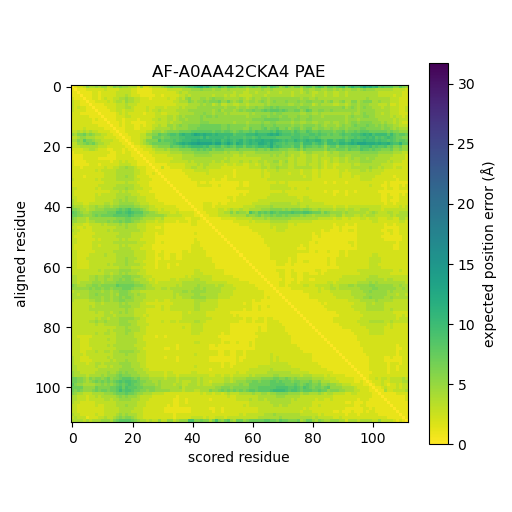1
ATOM 663 O O . MET A 1 85 ? -5.506 -3.175 -3.532 1.00 97.69 85 MET A O 1
ATOM 667 N N . ALA A 1 86 ? -7.747 -3.216 -3.371 1.00 98.06 86 ALA A N 1
ATOM 668 C CA . ALA A 1 86 ? -7.901 -4.506 -4.041 1.00 98.06 86 ALA A CA 1
ATOM 669 C C . ALA A 1 86 ? -7.429 -4.447 -5.503 1.00 98.06 86 ALA A C 1
ATOM 671 O O . ALA A 1 86 ? -6.641 -5.288 -5.933 1.00 98.06 86 ALA A O 1
ATOM 672 N N . ALA A 1 87 ? -7.846 -3.419 -6.250 1.00 98.12 87 ALA A N 1
ATOM 673 C CA . ALA A 1 87 ? -7.416 -3.216 -7.630 1.00 98.12 87 ALA A CA 1
ATOM 674 C C . ALA A 1 87 ? -5.902 -2.975 -7.734 1.00 98.12 87 ALA A C 1
ATOM 676 O O . ALA A 1 87 ? -5.256 -3.478 -8.653 1.00 98.12 87 ALA A O 1
ATOM 677 N N . PHE A 1 88 ? -5.327 -2.226 -6.789 1.00 97.62 88 PHE A N 1
ATOM 678 C CA . PHE A 1 88 ? -3.887 -2.012 -6.707 1.00 97.62 88 PHE A CA 1
ATOM 679 C C . PHE A 1 88 ? -3.144 -3.328 -6.470 1.00 97.62 88 PHE A C 1
ATOM 681 O O . PHE A 1 88 ? -2.213 -3.628 -7.212 1.00 97.62 88 PHE A O 1
ATOM 688 N N . TRP A 1 89 ? -3.599 -4.150 -5.520 1.00 96.88 89 TRP A N 1
ATOM 689 C CA . TRP A 1 89 ? -3.006 -5.459 -5.245 1.00 96.88 89 TRP A CA 1
ATOM 690 C C . TRP A 1 89 ? -3.051 -6.395 -6.457 1.00 96.88 89 TRP A C 1
ATOM 692 O O . TRP A 1 89 ? -2.017 -6.918 -6.872 1.00 96.88 89 TRP A O 1
ATOM 702 N N . SER A 1 90 ? -4.223 -6.565 -7.077 1.00 98.12 90 SER A N 1
ATOM 703 C CA . SER A 1 90 ? -4.368 -7.405 -8.274 1.00 98.12 90 SER A CA 1
ATOM 704 C C . SER A 1 90 ? -3.458 -6.941 -9.411 1.00 98.12 90 SER A C 1
ATOM 706 O O . SER A 1 90 ? -2.828 -7.759 -10.079 1.00 98.12 90 SER A O 1
ATOM 708 N N . TRP A 1 91 ? -3.344 -5.626 -9.606 1.00 98.00 91 TRP A N 1
ATOM 709 C CA . TRP A 1 91 ? -2.451 -5.057 -10.608 1.00 98.00 91 TRP A CA 1
ATOM 710 C C . TRP A 1 91 ? -0.971 -5.329 -10.294 1.00 98.00 91 TRP A C 1
ATOM 712 O O . TRP A 1 91 ? -0.231 -5.727 -11.193 1.00 98.00 91 TRP A O 1
ATOM 722 N N . LEU A 1 92 ? -0.538 -5.182 -9.035 1.00 97.19 92 LEU A N 1
ATOM 723 C CA . LEU A 1 92 ? 0.835 -5.487 -8.619 1.00 97.19 92 LEU A CA 1
ATOM 724 C C . LEU A 1 92 ? 1.199 -6.955 -8.858 1.00 97.19 92 LEU A C 1
ATOM 726 O O . LEU A 1 92 ? 2.284 -7.230 -9.368 1.00 97.19 92 LEU A O 1
ATOM 730 N N . MET A 1 93 ? 0.299 -7.887 -8.532 1.00 97.12 93 MET A N 1
ATOM 731 C CA . MET A 1 93 ? 0.535 -9.318 -8.751 1.00 97.12 93 MET A CA 1
ATOM 732 C C . MET A 1 93 ? 0.665 -9.647 -10.240 1.00 97.12 93 MET A C 1
ATOM 734 O O . MET A 1 93 ? 1.622 -10.311 -10.628 1.00 97.12 93 MET A O 1
ATOM 738 N N . ALA A 1 94 ? -0.197 -9.082 -11.091 1.00 97.06 94 ALA A N 1
ATOM 739 C CA . ALA A 1 94 ? -0.079 -9.246 -12.541 1.00 97.06 94 ALA A CA 1
ATOM 740 C C . ALA A 1 94 ? 1.244 -8.675 -13.089 1.00 97.06 94 ALA A C 1
ATOM 742 O O . ALA A 1 94 ? 1.873 -9.273 -13.955 1.00 97.06 94 ALA A O 1
ATOM 743 N N . ARG A 1 95 ? 1.711 -7.525 -12.578 1.00 95.88 95 ARG A N 1
ATOM 744 C CA . ARG A 1 95 ? 3.028 -6.980 -12.960 1.00 95.88 95 ARG A CA 1
ATOM 745 C C . ARG A 1 95 ? 4.179 -7.868 -12.490 1.00 95.88 95 ARG A C 1
ATOM 747 O O . ARG A 1 95 ? 5.185 -7.951 -13.186 1.00 95.88 95 ARG A O 1
ATOM 754 N N . LEU A 1 96 ? 4.053 -8.505 -11.325 1.00 95.75 96 LEU A N 1
ATOM 755 C CA . LEU A 1 96 ? 5.099 -9.352 -10.753 1.00 95.75 96 LEU A CA 1
ATOM 756 C C . LEU A 1 96 ? 5.391 -10.587 -11.617 1.00 95.75 96 LEU A C 1
ATOM 758 O O . LEU A 1 96 ? 6.545 -11.000 -11.694 1.00 95.75 96 LEU A O 1
ATOM 762 N N . GLU A 1 97 ? 4.372 -11.138 -12.277 1.00 95.44 97 GLU A N 1
ATOM 763 C CA . GLU A 1 97 ? 4.499 -12.284 -13.191 1.00 95.44 97 GLU A CA 1
ATOM 764 C C . GLU A 1 97 ? 5.265 -11.942 -14.481 1.00 95.44 97 GLU A C 1
ATOM 766 O O . GLU A 1 97 ? 5.896 -12.810 -15.081 1.00 95.44 97 GLU A O 1
ATOM 771 N N . GLU A 1 98 ? 5.263 -10.672 -14.889 1.00 94.25 98 GLU A N 1
ATOM 772 C CA . GLU A 1 98 ? 5.854 -10.212 -16.153 1.00 94.25 98 GLU A CA 1
ATOM 773 C C . GLU A 1 98 ? 7.299 -9.704 -16.020 1.00 94.25 98 GLU A C 1
ATOM 775 O O . GLU A 1 98 ? 7.950 -9.398 -17.021 1.00 94.25 98 GLU A O 1
ATOM 780 N N . ILE A 1 99 ? 7.825 -9.588 -14.797 1.00 94.06 99 ILE A N 1
ATOM 781 C CA . ILE A 1 99 ? 9.140 -8.990 -14.540 1.00 94.06 99 ILE A CA 1
ATOM 782 C C . ILE A 1 99 ? 10.123 -9.991 -13.941 1.00 94.06 99 ILE A C 1
ATOM 784 O O . ILE A 1 99 ? 9.772 -10.913 -13.209 1.00 94.06 99 ILE A O 1
ATOM 788 N N . SER A 1 100 ? 11.415 -9.764 -14.188 1.00 93.75 100 SER A N 1
ATOM 789 C CA . SER A 1 100 ? 12.463 -10.578 -13.570 1.00 93.75 100 SER A CA 1
ATOM 790 C C . SER A 1 100 ? 12.374 -10.518 -12.046 1.00 93.75 100 SER A C 1
ATOM 792 O O . SER A 1 100 ? 12.411 -9.438 -11.444 1.00 93.75 100 SER A O 1
ATOM 794 N N . ALA A 1 101 ? 12.367 -11.693 -11.413 1.00 91.00 101 ALA A N 1
ATOM 795 C CA . ALA A 1 101 ? 12.290 -11.831 -9.965 1.00 91.00 101 ALA A CA 1
ATOM 796 C C . ALA A 1 101 ? 13.406 -11.075 -9.221 1.00 91.00 101 ALA A C 1
ATOM 798 O O . ALA A 1 101 ? 13.209 -10.671 -8.078 1.00 91.00 101 ALA A O 1
ATOM 799 N N . LYS A 1 102 ? 14.569 -10.848 -9.845 1.00 92.88 102 LYS A N 1
ATOM 800 C CA . LYS A 1 102 ? 15.705 -10.144 -9.220 1.00 92.88 102 LYS A CA 1
ATOM 801 C C . LYS A 1 102 ? 15.645 -8.617 -9.358 1.00 92.88 102 LYS A C 1
ATOM 803 O O . LYS A 1 102 ? 16.470 -7.937 -8.744 1.00 92.88 102 LYS A O 1
ATOM 808 N N . SER A 1 103 ? 14.700 -8.084 -10.135 1.00 94.69 103 SER A N 1
ATOM 809 C CA . SER A 1 103 ? 14.573 -6.644 -10.377 1.00 94.69 103 SER A CA 1
ATOM 810 C C . SER A 1 103 ? 14.259 -5.864 -9.095 1.00 94.69 103 SER A C 1
ATOM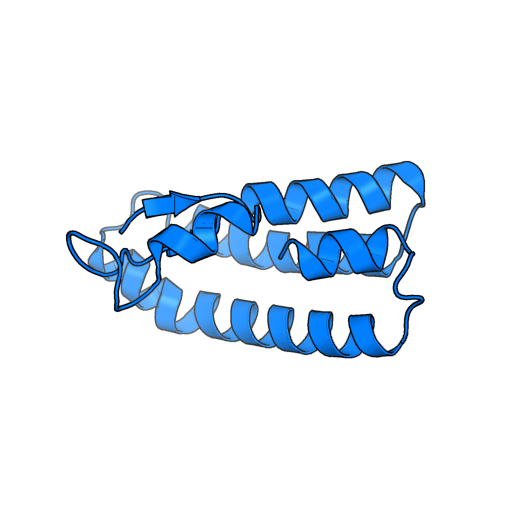 812 O O . SER A 1 103 ? 13.672 -6.386 -8.143 1.00 94.69 103 SER A O 1
ATOM 814 N N . SER A 1 104 ? 14.660 -4.592 -9.062 1.00 94.00 104 SER A N 1
ATOM 815 C CA . SER A 1 104 ? 14.324 -3.672 -7.968 1.00 94.00 104 SER A CA 1
ATOM 816 C C . SER A 1 104 ? 12.811 -3.479 -7.837 1.00 94.00 104 SER A C 1
ATOM 818 O O . SER A 1 104 ? 12.304 -3.452 -6.720 1.00 94.00 104 SER A O 1
ATOM 820 N N . LEU A 1 105 ? 12.092 -3.442 -8.962 1.00 95.50 105 LEU A N 1
ATOM 821 C CA . LEU A 1 105 ? 10.634 -3.401 -8.997 1.00 95.50 105 LEU A CA 1
ATOM 822 C C . LEU A 1 105 ? 10.014 -4.648 -8.349 1.00 95.50 105 LEU A C 1
ATOM 824 O O . LEU A 1 105 ? 9.176 -4.513 -7.467 1.00 95.50 105 LEU A O 1
ATOM 828 N N . ALA A 1 106 ? 10.476 -5.857 -8.690 1.00 95.88 106 ALA A N 1
ATOM 829 C CA . ALA A 1 106 ? 9.967 -7.087 -8.076 1.00 95.88 106 ALA A CA 1
ATOM 830 C C .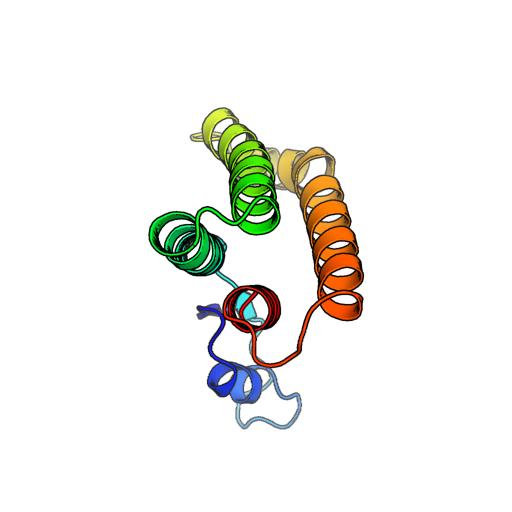 ALA A 1 106 ? 10.207 -7.138 -6.557 1.00 95.88 106 ALA A C 1
ATOM 832 O O . ALA A 1 106 ? 9.389 -7.679 -5.815 1.00 95.88 106 ALA A O 1
ATOM 833 N N . LYS A 1 107 ? 11.321 -6.566 -6.076 1.00 94.94 107 LYS A N 1
ATOM 834 C CA . LYS A 1 107 ? 11.584 -6.418 -4.635 1.00 94.94 107 LYS A CA 1
ATOM 835 C C . LYS A 1 107 ? 10.609 -5.441 -3.976 1.00 94.94 107 LYS A C 1
ATOM 837 O O . LYS A 1 107 ? 10.084 -5.775 -2.923 1.00 94.94 107 LYS A O 1
ATOM 842 N N . ALA A 1 108 ? 10.339 -4.293 -4.601 1.00 95.81 108 ALA A N 1
ATOM 843 C CA . ALA A 1 108 ? 9.368 -3.322 -4.096 1.00 95.81 108 ALA A CA 1
ATOM 844 C C . ALA A 1 108 ? 7.946 -3.909 -4.035 1.00 95.81 108 ALA A C 1
ATOM 846 O O . ALA A 1 108 ? 7.256 -3.739 -3.034 1.00 95.81 108 ALA A O 1
ATOM 847 N N . ILE A 1 109 ? 7.540 -4.664 -5.063 1.00 95.31 109 ILE A N 1
ATOM 848 C CA . ILE A 1 109 ? 6.234 -5.336 -5.092 1.00 95.31 109 ILE A CA 1
ATOM 849 C C . ILE A 1 109 ? 6.113 -6.359 -3.958 1.00 95.31 109 ILE A C 1
ATOM 851 O O . ILE A 1 109 ? 5.120 -6.350 -3.252 1.00 95.31 109 ILE A O 1
ATOM 855 N N . ARG A 1 110 ? 7.122 -7.211 -3.733 1.00 94.19 110 ARG A N 1
ATOM 856 C CA . ARG A 1 110 ? 7.075 -8.219 -2.652 1.00 94.19 110 ARG A CA 1
ATOM 857 C C . ARG A 1 110 ? 7.163 -7.646 -1.238 1.00 94.19 110 ARG A C 1
ATOM 859 O O . ARG A 1 110 ? 6.912 -8.372 -0.287 1.00 94.19 110 ARG A O 1
ATOM 866 N N . TYR A 1 111 ? 7.583 -6.393 -1.102 1.00 93.44 111 TYR A N 1
ATOM 867 C CA . TYR A 1 111 ? 7.572 -5.675 0.171 1.00 93.44 111 TYR A CA 1
ATOM 868 C C . TYR A 1 111 ? 6.202 -5.027 0.460 1.00 93.44 111 TYR A C 1
ATOM 870 O O . TYR A 1 111 ? 5.987 -4.503 1.551 1.00 93.44 111 TYR A O 1
ATOM 878 N N . THR A 1 112 ? 5.299 -5.011 -0.529 1.00 86.81 112 THR A N 1
ATOM 879 C CA . THR A 1 112 ? 3.933 -4.477 -0.416 1.00 86.81 112 THR A CA 1
ATOM 880 C C . THR A 1 112 ? 2.991 -5.529 0.138 1.00 86.81 112 THR A C 1
ATOM 882 O O . THR A 1 112 ? 2.130 -5.134 0.953 1.00 86.81 112 THR A O 1
#

InterPro domains:
  IPR004291 Transposase IS66, central domain [PF03050] (2-112)
  IPR052344 Transposase-related protein [PTHR33678] (1-111)

Secondary structure (DSSP, 8-state):
-EEE-S-GGGGGGG-TTSTT-PPPEEE-HHHHHHHHHHHHHHH--HHHHHHHHHHHHHHHHHHHTTT--HHHHHHHIIIIIHHHHHHHHHHHHHHHHHS-TTSHHHHHHHT-

Sequence (112 aa):
MLQVDGYSGYDELARPNRPGGAITLAYCLAHTRREFFNVQTRAKDVVAAEALRRIGEIYAIEARIRGSTAQERVAVHQAETKPLMAAFWSWLMARLEEISAKSSLAKAIRYT

Organism: NCBI:txid2991712

Radius of gyration: 15.74 Å; Cα contacts (8 Å, |Δi|>4): 100; chains: 1; bounding box: 34×36×40 Å